Protein AF-A0A3D4I5L7-F1 (afdb_monomer_lite)

Foldseek 3Di:
DVVPDDDPDDDDDDDFDCPQPPSVVVVVVCVPPPDDPDDDDPPDDPDDDPDDDDDDDDDDDDPDDDDQFWPDKDFDDGPPDDTPDIDTDTDDDPVVLVVVCVVCVVPDPDDRDDDPDDD

Secondary structure (DSSP, 8-state):
-TT----SS-------S-TTTT-HHHHHHHTTSPPPSS---S-S-SS-----PPP------------SSEEEEEE-S-TTS--S-EEEEE---HHHHHHHHHHHHHH-S----------

Radius of gyration: 25.83 Å; chains: 1; bounding box: 51×33×73 Å

Sequenc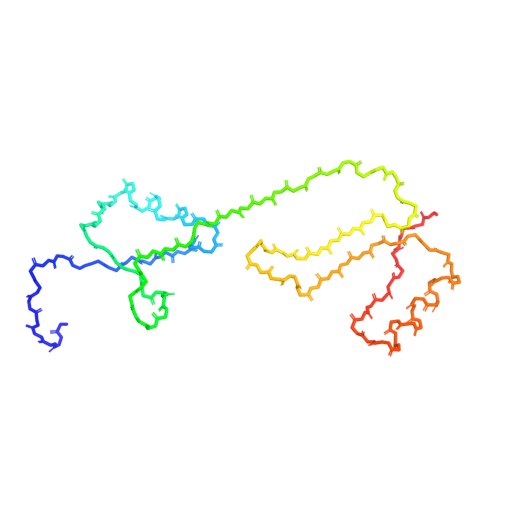e (119 aa):
KDAGITGRRRLRVIFGAGEELSSNDLKKYFEKEPLPDMCFTPDAEYGICNREKGILHVKLTDTCGETPAVTRFNAGTVVNAVPSAAEAQVRCTPGQYEKLKSLADKKGGFSVEAAGGGA

pLDDT: mean 85.88, std 9.7, range [33.56, 94.0]

Structure (mmCIF, N/CA/C/O backbone):
data_AF-A0A3D4I5L7-F1
#
_entry.id   AF-A0A3D4I5L7-F1
#
loop_
_atom_site.group_PDB
_atom_site.id
_atom_site.type_symbol
_atom_site.label_atom_id
_atom_site.label_alt_id
_atom_site.label_comp_id
_atom_site.label_asym_id
_atom_site.label_entity_id
_atom_site.label_seq_id
_atom_site.pdbx_PDB_ins_code
_atom_site.Cartn_x
_atom_site.Cartn_y
_atom_site.Cartn_z
_atom_site.occupancy
_atom_site.B_iso_or_equiv
_atom_site.auth_seq_id
_atom_site.auth_comp_id
_atom_site.auth_asym_id
_atom_site.auth_atom_id
_atom_site.pdbx_PDB_model_num
ATOM 1 N N . LYS A 1 1 ? 15.490 -13.343 -30.772 1.00 59.62 1 LYS A N 1
ATOM 2 C CA . LYS A 1 1 ? 16.652 -13.905 -31.507 1.00 59.62 1 LYS A CA 1
ATOM 3 C C . LYS A 1 1 ? 16.168 -14.855 -32.600 1.00 59.62 1 LYS A C 1
ATOM 5 O O . LYS A 1 1 ? 16.623 -14.732 -33.726 1.00 59.62 1 LYS A O 1
ATOM 10 N N . ASP A 1 2 ? 15.163 -15.672 -32.292 1.00 80.50 2 ASP A N 1
ATOM 11 C CA . ASP A 1 2 ? 14.580 -16.675 -33.200 1.00 80.50 2 ASP A CA 1
ATOM 12 C C . ASP A 1 2 ? 13.891 -16.080 -34.437 1.00 80.50 2 ASP A C 1
ATOM 14 O O . ASP A 1 2 ? 13.915 -16.676 -35.503 1.00 80.50 2 ASP A O 1
ATOM 18 N N . ALA A 1 3 ? 13.365 -14.854 -34.335 1.00 84.12 3 ALA A N 1
ATOM 19 C CA . ALA A 1 3 ? 12.787 -14.131 -35.472 1.00 84.12 3 ALA A CA 1
ATOM 20 C C . ALA A 1 3 ? 13.825 -13.479 -36.418 1.00 84.12 3 ALA A C 1
ATOM 22 O O . ALA A 1 3 ? 13.436 -12.816 -37.373 1.00 84.12 3 ALA A O 1
ATOM 23 N N . GLY A 1 4 ? 15.135 -13.584 -36.144 1.00 85.50 4 GLY A N 1
ATOM 24 C CA . GLY A 1 4 ? 16.189 -13.043 -37.021 1.00 85.50 4 GLY A CA 1
ATOM 25 C C . GLY A 1 4 ? 16.236 -11.511 -37.159 1.00 85.50 4 GLY A C 1
ATOM 26 O O . GLY A 1 4 ? 16.893 -10.996 -38.058 1.00 85.50 4 GLY A O 1
ATOM 27 N N . ILE A 1 5 ? 15.547 -10.764 -36.290 1.00 84.25 5 ILE A N 1
ATOM 28 C CA . ILE A 1 5 ? 15.459 -9.300 -36.381 1.00 84.25 5 ILE A CA 1
ATOM 29 C C . ILE A 1 5 ? 16.729 -8.647 -35.825 1.00 84.25 5 ILE A C 1
ATOM 31 O O . ILE A 1 5 ? 17.043 -8.780 -34.640 1.00 84.25 5 ILE A O 1
ATOM 35 N N . THR A 1 6 ? 17.408 -7.863 -36.663 1.00 84.50 6 THR A N 1
ATOM 36 C CA . THR A 1 6 ? 18.526 -7.004 -36.251 1.00 84.50 6 THR A CA 1
ATOM 37 C C . THR A 1 6 ? 17.998 -5.629 -35.847 1.00 84.50 6 THR A C 1
ATOM 39 O O . THR A 1 6 ? 17.577 -4.831 -36.686 1.00 84.50 6 THR A O 1
ATOM 42 N N . GLY A 1 7 ? 17.997 -5.342 -34.545 1.00 81.50 7 GLY A N 1
ATOM 43 C CA . GL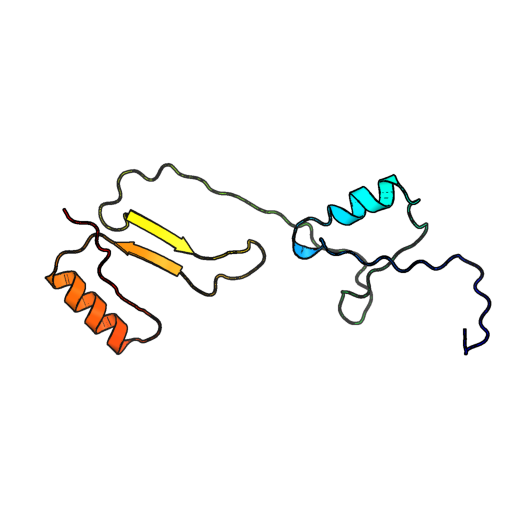Y A 1 7 ? 17.571 -4.045 -34.019 1.00 81.50 7 GLY A CA 1
ATOM 44 C C . GLY A 1 7 ? 18.542 -2.915 -34.382 1.00 81.50 7 GLY A C 1
ATOM 45 O O . GLY A 1 7 ? 19.754 -3.093 -34.343 1.00 81.50 7 GLY A O 1
ATOM 46 N N . ARG A 1 8 ? 18.009 -1.724 -34.689 1.00 88.38 8 ARG A N 1
ATOM 47 C CA . ARG A 1 8 ? 18.801 -0.488 -34.890 1.00 88.38 8 ARG A CA 1
ATOM 48 C C . ARG A 1 8 ? 19.107 0.260 -33.587 1.00 88.38 8 ARG A C 1
ATOM 50 O O . ARG A 1 8 ? 19.831 1.248 -33.602 1.00 88.38 8 ARG A O 1
ATOM 57 N N . ARG A 1 9 ? 18.502 -0.165 -32.474 1.00 87.75 9 ARG A N 1
ATOM 58 C CA . ARG A 1 9 ? 18.595 0.469 -31.152 1.00 87.75 9 ARG A CA 1
ATOM 59 C C . ARG A 1 9 ? 18.873 -0.587 -30.091 1.00 87.75 9 ARG A C 1
ATOM 61 O O . ARG A 1 9 ? 18.415 -1.724 -30.214 1.00 87.75 9 ARG A O 1
ATOM 68 N N . ARG A 1 10 ? 19.593 -0.195 -29.037 1.00 89.50 10 ARG A N 1
ATOM 69 C CA . ARG A 1 10 ? 19.808 -1.034 -27.854 1.00 89.50 10 ARG A CA 1
ATOM 70 C C . ARG A 1 10 ? 18.486 -1.182 -27.100 1.00 89.50 10 ARG A C 1
ATOM 72 O O . ARG A 1 10 ? 17.904 -0.183 -26.694 1.00 89.50 10 ARG A O 1
ATOM 79 N N . LEU A 1 11 ? 18.042 -2.418 -26.895 1.00 89.44 11 LEU A N 1
ATOM 80 C CA . LEU A 1 11 ? 16.900 -2.733 -26.037 1.00 89.44 11 LEU A CA 1
ATOM 81 C C . LEU A 1 11 ? 17.397 -3.060 -24.627 1.00 89.44 11 LEU A C 1
ATOM 83 O O . LEU A 1 11 ? 18.410 -3.741 -24.465 1.00 89.44 11 LEU A O 1
ATOM 87 N N . ARG A 1 12 ? 16.686 -2.565 -23.615 1.00 91.94 12 ARG A N 1
ATOM 88 C CA . ARG A 1 12 ? 16.944 -2.840 -22.199 1.00 91.94 12 ARG A CA 1
ATOM 89 C C . ARG A 1 12 ? 15.637 -3.210 -21.527 1.00 91.94 12 ARG A C 1
ATOM 91 O O . ARG A 1 12 ? 14.638 -2.532 -21.734 1.00 91.94 12 ARG A O 1
ATOM 98 N N . VAL A 1 13 ? 15.681 -4.255 -20.711 1.00 92.06 13 VAL A N 1
ATOM 99 C CA . VAL A 1 13 ? 14.597 -4.616 -19.797 1.00 92.06 13 VAL A CA 1
ATOM 100 C C . VAL A 1 13 ? 15.089 -4.289 -18.396 1.00 92.06 13 VAL A C 1
ATOM 102 O O . VAL A 1 13 ? 16.171 -4.729 -18.009 1.00 92.06 13 VAL A O 1
ATOM 105 N N . ILE A 1 14 ? 14.334 -3.465 -17.678 1.00 91.50 14 ILE A N 1
ATOM 106 C CA . ILE A 1 14 ? 14.658 -3.036 -16.318 1.00 91.50 14 ILE A CA 1
ATOM 107 C C . ILE A 1 14 ? 13.595 -3.643 -15.412 1.00 91.50 14 ILE A C 1
ATOM 109 O O . ILE A 1 14 ? 12.411 -3.386 -15.607 1.00 91.50 14 ILE A O 1
ATOM 113 N N . PHE A 1 15 ? 14.022 -4.451 -14.446 1.00 90.25 15 PHE A N 1
ATOM 114 C CA . PHE A 1 15 ? 13.142 -5.011 -13.427 1.00 90.25 15 PHE A CA 1
ATOM 115 C C . PHE A 1 15 ? 13.288 -4.189 -12.151 1.00 90.25 15 PHE A C 1
ATOM 117 O O . PHE A 1 15 ? 14.347 -4.212 -11.520 1.00 90.25 15 PHE A O 1
ATOM 124 N N . GLY A 1 16 ? 12.241 -3.439 -11.815 1.00 87.56 16 GLY A N 1
ATOM 125 C CA . GLY A 1 16 ? 12.109 -2.776 -10.523 1.00 87.56 16 GLY A CA 1
ATOM 126 C C . GLY A 1 16 ? 11.502 -3.712 -9.476 1.00 87.56 16 GLY A C 1
ATOM 127 O O . GLY A 1 16 ? 10.814 -4.673 -9.811 1.00 87.56 16 GLY A O 1
ATOM 128 N N . ALA A 1 17 ? 11.762 -3.420 -8.209 1.00 86.44 17 ALA A N 1
ATOM 129 C CA . ALA A 1 17 ? 11.172 -4.060 -7.037 1.00 86.44 17 ALA A CA 1
ATOM 130 C C . ALA A 1 17 ? 10.511 -3.047 -6.078 1.00 86.44 17 ALA A C 1
ATOM 132 O O . ALA A 1 17 ? 9.998 -3.446 -5.035 1.00 86.44 17 ALA A O 1
ATOM 133 N N . GLY A 1 18 ? 10.568 -1.744 -6.380 1.00 84.12 18 GLY A N 1
ATOM 134 C CA . GLY A 1 18 ? 10.139 -0.668 -5.479 1.00 84.12 18 GLY A CA 1
ATOM 135 C C . GLY A 1 18 ? 8.939 0.159 -5.939 1.00 84.12 18 GLY A C 1
ATOM 136 O O . GLY A 1 18 ? 8.661 1.168 -5.288 1.00 84.12 18 GLY A O 1
ATOM 137 N N . GLU A 1 19 ? 8.275 -0.224 -7.033 1.00 83.44 19 GLU A N 1
ATOM 138 C CA . GLU A 1 19 ? 7.177 0.525 -7.670 1.00 83.44 19 GLU A CA 1
ATOM 139 C C . GLU A 1 19 ? 6.107 0.943 -6.639 1.00 83.44 19 GLU A C 1
ATOM 141 O O . GLU A 1 19 ? 5.973 2.137 -6.366 1.00 83.44 19 GLU A O 1
ATOM 146 N N . GLU A 1 20 ? 5.550 -0.030 -5.914 1.00 73.69 20 GLU A N 1
ATOM 147 C CA . GLU A 1 20 ? 4.457 0.121 -4.934 1.00 73.69 20 GLU A CA 1
ATOM 148 C C . GLU A 1 20 ? 4.760 0.992 -3.700 1.00 73.69 20 GLU A C 1
ATOM 150 O O . GLU A 1 20 ? 3.875 1.306 -2.903 1.00 73.69 20 GLU A O 1
ATOM 155 N N . LEU A 1 21 ? 6.025 1.358 -3.478 1.00 72.00 21 LEU A N 1
ATOM 156 C CA . LEU A 1 21 ? 6.434 2.124 -2.297 1.00 72.00 21 LEU A CA 1
ATOM 157 C C . LEU A 1 21 ? 6.839 3.555 -2.644 1.00 72.00 21 LEU A C 1
ATOM 159 O O . LEU A 1 21 ? 6.537 4.478 -1.891 1.00 72.00 21 LEU A O 1
ATOM 163 N N . SER A 1 22 ? 7.639 3.731 -3.700 1.00 76.38 22 SER A N 1
ATOM 164 C CA . SER A 1 22 ? 8.198 5.039 -4.112 1.00 76.38 22 SER A CA 1
ATOM 165 C C . SER A 1 22 ? 9.129 4.979 -5.332 1.00 76.38 22 SER A C 1
ATOM 167 O O . SER A 1 22 ? 9.699 6.003 -5.705 1.00 76.38 22 SER A O 1
ATOM 169 N N . SER A 1 23 ? 9.349 3.808 -5.941 1.00 81.12 23 SER A N 1
ATOM 170 C CA . SER A 1 23 ? 10.301 3.614 -7.050 1.00 81.12 23 SER A CA 1
ATOM 171 C C . SER A 1 23 ? 11.740 4.084 -6.752 1.00 81.12 23 SER A C 1
ATOM 173 O O . SER A 1 23 ? 12.493 4.505 -7.636 1.00 81.12 23 SER A O 1
ATOM 175 N N . ASN A 1 24 ? 12.159 4.031 -5.481 1.00 84.50 24 ASN A N 1
ATOM 176 C CA . ASN A 1 24 ? 13.500 4.458 -5.044 1.00 84.50 24 ASN A CA 1
ATOM 177 C C . ASN A 1 24 ? 14.641 3.612 -5.644 1.00 84.50 24 ASN A C 1
ATOM 179 O O . ASN A 1 24 ? 15.798 4.038 -5.683 1.00 84.50 24 ASN A O 1
ATOM 183 N N . ASP A 1 25 ? 14.326 2.403 -6.085 1.00 88.31 25 ASP A N 1
ATOM 184 C CA . ASP A 1 25 ? 15.211 1.486 -6.792 1.00 88.31 25 ASP A CA 1
ATOM 185 C C . ASP A 1 25 ? 15.614 2.012 -8.175 1.00 88.31 25 ASP A C 1
ATOM 187 O O . ASP A 1 25 ? 16.798 1.958 -8.519 1.00 88.31 25 ASP A O 1
ATOM 191 N N . LEU A 1 26 ? 14.681 2.605 -8.926 1.00 89.19 26 LEU A N 1
ATOM 192 C CA . LEU A 1 26 ? 14.972 3.217 -10.224 1.00 89.19 26 LEU A CA 1
ATOM 193 C C . LEU A 1 26 ? 15.951 4.381 -10.086 1.00 89.19 26 LEU A C 1
ATOM 195 O O . LEU A 1 26 ? 16.878 4.503 -10.887 1.00 89.19 26 LEU A O 1
ATOM 199 N N . LYS A 1 27 ? 15.810 5.193 -9.031 1.00 88.25 27 LYS A N 1
ATOM 200 C CA . LYS A 1 27 ? 16.755 6.281 -8.745 1.00 88.25 27 LYS A CA 1
ATOM 201 C C . LYS A 1 27 ? 18.183 5.748 -8.584 1.00 88.25 27 LYS A C 1
ATOM 203 O O . LYS A 1 27 ? 19.088 6.231 -9.255 1.00 88.25 27 LYS A O 1
ATOM 208 N N . LYS A 1 28 ? 18.374 4.706 -7.768 1.00 90.62 28 LYS A N 1
ATOM 209 C CA . LYS A 1 28 ? 19.687 4.059 -7.574 1.00 90.62 28 LYS A CA 1
ATOM 210 C C . LYS A 1 28 ? 20.217 3.388 -8.841 1.00 90.62 28 LYS A C 1
ATOM 212 O O . LYS A 1 28 ? 21.425 3.333 -9.055 1.00 90.62 28 LYS A O 1
ATOM 217 N N . TYR A 1 29 ? 19.332 2.838 -9.666 1.00 91.94 29 TYR A N 1
ATOM 218 C CA . TYR A 1 29 ? 19.710 2.204 -10.923 1.00 91.94 29 TYR A CA 1
ATOM 219 C C . TYR A 1 29 ? 20.264 3.228 -11.924 1.00 91.94 29 TYR A C 1
ATOM 221 O O . TYR A 1 29 ? 21.337 3.020 -12.494 1.00 91.94 29 TYR A O 1
ATOM 229 N N . PHE A 1 30 ? 19.591 4.370 -12.078 1.00 92.88 30 PHE A N 1
ATOM 230 C CA . PHE A 1 30 ? 20.006 5.425 -13.008 1.00 92.88 30 PHE A CA 1
ATOM 231 C C . PHE A 1 30 ? 21.187 6.280 -12.523 1.00 92.88 30 PHE A C 1
ATOM 233 O O . PHE A 1 30 ? 21.748 7.041 -13.304 1.00 92.88 30 PHE A O 1
ATOM 240 N N . GLU A 1 31 ? 21.631 6.126 -11.272 1.00 94.00 31 GLU A N 1
ATOM 241 C CA . GLU A 1 31 ? 22.932 6.653 -10.830 1.00 94.00 31 GLU A CA 1
ATOM 242 C C . GLU A 1 31 ? 24.111 5.929 -11.505 1.00 94.00 31 GLU A C 1
ATOM 244 O O . GLU A 1 31 ? 25.185 6.508 -11.661 1.00 94.00 31 GLU A O 1
ATOM 249 N N . LYS A 1 32 ? 23.927 4.662 -11.900 1.00 93.19 32 LYS A N 1
ATOM 250 C CA . LYS A 1 32 ? 24.977 3.824 -12.507 1.00 93.19 32 LYS A CA 1
ATOM 251 C C . LYS A 1 32 ? 24.787 3.617 -14.004 1.00 93.19 32 LYS A C 1
ATOM 253 O O . LYS A 1 32 ? 25.758 3.413 -14.725 1.00 93.19 32 LYS A O 1
ATOM 258 N N . GLU A 1 33 ? 23.543 3.648 -14.463 1.00 92.19 33 GLU A N 1
ATOM 259 C CA . GLU A 1 33 ? 23.172 3.381 -15.846 1.00 92.19 33 GLU A CA 1
ATOM 260 C C . GLU A 1 33 ? 22.556 4.622 -16.503 1.00 92.19 33 GLU A C 1
ATOM 262 O O . GLU A 1 33 ? 21.754 5.310 -15.876 1.00 92.19 33 GLU A O 1
ATOM 267 N N . PRO A 1 34 ? 22.833 4.895 -17.790 1.00 92.25 34 PRO A N 1
ATOM 268 C CA . PRO A 1 34 ? 22.252 6.044 -18.473 1.00 92.25 34 PRO A CA 1
ATOM 269 C C . PRO A 1 34 ? 20.730 5.913 -18.602 1.00 92.25 34 PRO A C 1
ATOM 271 O O . PRO A 1 34 ? 20.196 4.803 -18.739 1.00 92.25 34 PRO A O 1
ATOM 274 N N . LEU A 1 35 ? 20.036 7.052 -18.631 1.00 93.31 35 LEU A N 1
ATOM 275 C CA . LEU A 1 35 ? 18.612 7.103 -18.957 1.00 93.31 35 LEU A CA 1
ATOM 276 C C . LEU A 1 35 ? 18.368 6.628 -20.403 1.00 93.31 35 LEU A C 1
ATOM 278 O O . LEU A 1 35 ? 19.210 6.851 -21.277 1.00 93.31 35 LEU A O 1
ATOM 282 N N . PRO A 1 36 ? 17.253 5.931 -20.674 1.00 92.69 36 PRO A N 1
ATOM 283 C CA . PRO A 1 36 ? 16.879 5.556 -22.032 1.00 92.69 36 PRO A CA 1
ATOM 284 C C . PRO A 1 36 ? 16.352 6.766 -22.820 1.00 92.69 36 PRO A C 1
ATOM 286 O O . PRO A 1 36 ? 15.665 7.614 -22.261 1.00 92.69 36 PRO A O 1
ATOM 289 N N . ASP A 1 37 ? 16.593 6.800 -24.136 1.00 93.75 37 ASP A N 1
ATOM 290 C CA . ASP A 1 37 ? 16.028 7.838 -25.020 1.00 93.75 37 ASP A CA 1
ATOM 291 C C . ASP A 1 37 ? 14.496 7.737 -25.136 1.00 93.75 37 ASP A C 1
ATOM 293 O O . ASP A 1 37 ? 13.810 8.725 -25.377 1.00 93.75 37 ASP A O 1
ATOM 297 N N . MET A 1 38 ? 13.965 6.516 -25.004 1.00 91.88 38 MET A N 1
ATOM 298 C CA . MET A 1 38 ? 12.542 6.175 -25.039 1.00 91.88 38 MET A CA 1
ATOM 299 C C . MET A 1 38 ? 12.283 5.010 -24.083 1.00 91.88 38 MET A C 1
ATOM 301 O O . MET A 1 38 ? 13.039 4.034 -24.081 1.00 91.88 38 MET A O 1
ATOM 305 N N . CYS A 1 39 ? 11.195 5.074 -23.320 1.00 92.06 39 CYS A N 1
ATOM 306 C CA . CYS A 1 39 ? 10.736 3.986 -22.464 1.00 92.06 39 CYS A CA 1
ATOM 307 C C . CYS A 1 39 ? 9.210 3.872 -22.492 1.00 92.06 39 CYS A C 1
ATOM 309 O O . CYS A 1 39 ? 8.502 4.811 -22.851 1.00 92.06 39 CYS A O 1
ATOM 311 N N . PHE A 1 40 ? 8.723 2.695 -22.122 1.00 91.75 40 PHE A N 1
ATOM 312 C CA . PHE A 1 40 ? 7.333 2.449 -21.770 1.00 91.75 40 PHE A CA 1
ATOM 313 C C . PHE A 1 40 ? 7.314 1.367 -20.688 1.00 91.75 40 PHE A C 1
ATOM 315 O O . PHE A 1 40 ? 8.249 0.562 -20.604 1.00 91.75 40 PHE A O 1
ATOM 322 N N . THR A 1 41 ? 6.269 1.350 -19.872 1.00 90.88 41 THR A N 1
ATOM 323 C CA . THR A 1 41 ? 6.003 0.292 -18.896 1.00 90.88 41 THR A CA 1
ATOM 324 C C . THR A 1 41 ? 4.838 -0.558 -19.409 1.00 90.88 41 THR A C 1
ATOM 326 O O . THR A 1 41 ? 3.851 -0.012 -19.900 1.00 90.88 41 THR A O 1
ATOM 329 N N . PRO A 1 42 ? 4.931 -1.898 -19.363 1.00 90.44 42 PRO A N 1
ATOM 330 C CA . PRO A 1 42 ? 3.846 -2.780 -19.793 1.00 90.44 42 PRO A CA 1
ATOM 331 C C . PRO A 1 42 ? 2.772 -2.987 -18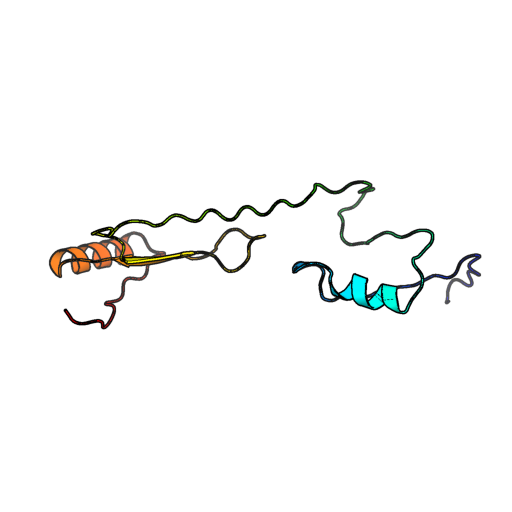.707 1.00 90.44 42 PRO A C 1
ATOM 333 O O . PRO A 1 42 ? 2.036 -3.962 -18.773 1.00 90.44 42 PRO A O 1
ATOM 336 N N . ASP A 1 43 ? 2.709 -2.105 -17.706 1.00 87.50 43 ASP A N 1
ATOM 337 C CA . ASP A 1 43 ? 1.902 -2.265 -16.485 1.00 87.50 43 ASP A CA 1
ATOM 338 C C . ASP A 1 43 ? 0.541 -1.544 -16.549 1.00 87.50 43 ASP A C 1
ATOM 340 O O . ASP A 1 43 ? -0.186 -1.424 -15.570 1.00 87.50 43 ASP A O 1
ATOM 344 N N . ALA A 1 44 ? 0.188 -1.034 -17.729 1.00 86.88 44 ALA A N 1
ATOM 345 C CA . ALA A 1 44 ? -1.102 -0.410 -17.992 1.00 86.88 44 ALA A CA 1
ATOM 346 C C . ALA A 1 44 ? -2.011 -1.338 -18.814 1.00 86.88 44 ALA A C 1
ATOM 348 O O . ALA A 1 44 ? -1.557 -2.269 -19.482 1.00 86.88 44 ALA A O 1
ATOM 349 N N . GLU A 1 45 ? -3.312 -1.050 -18.800 1.00 88.12 45 GLU A N 1
ATOM 350 C CA . GLU A 1 45 ? -4.300 -1.743 -19.631 1.00 88.12 45 GLU A CA 1
ATOM 351 C C . GLU A 1 45 ? -4.049 -1.551 -21.140 1.00 88.12 45 GLU A C 1
ATOM 353 O O . GLU A 1 45 ? -3.324 -0.653 -21.578 1.00 88.12 45 GLU A O 1
ATOM 358 N N . TYR A 1 46 ? -4.696 -2.390 -21.959 1.00 87.62 46 TYR A N 1
ATOM 359 C CA . TYR A 1 46 ? -4.615 -2.301 -23.418 1.00 87.62 46 TYR A CA 1
ATOM 360 C C . TYR A 1 46 ? -5.003 -0.908 -23.931 1.00 87.62 46 TYR A C 1
ATOM 362 O O . TYR A 1 46 ? -6.089 -0.398 -23.668 1.00 87.62 46 TYR A O 1
ATOM 370 N N . GLY A 1 47 ? -4.115 -0.323 -24.733 1.00 89.62 47 GLY A N 1
ATOM 371 C CA . GLY A 1 47 ? -4.235 1.039 -25.239 1.00 89.62 47 GLY A CA 1
ATOM 372 C C . GLY A 1 47 ? -2.909 1.780 -25.106 1.00 89.62 47 GLY A C 1
ATOM 373 O O . GLY A 1 47 ? -1.855 1.167 -24.947 1.00 89.62 47 GLY A O 1
ATOM 374 N N . ILE A 1 48 ? -2.955 3.110 -25.196 1.00 90.00 48 ILE A N 1
ATOM 375 C CA . ILE A 1 48 ? -1.801 3.970 -24.914 1.00 90.00 48 ILE A CA 1
ATOM 376 C C . ILE A 1 48 ? -2.136 4.811 -23.684 1.00 90.00 48 ILE A C 1
ATOM 378 O O . ILE A 1 48 ? -2.923 5.753 -23.773 1.00 90.00 48 ILE A O 1
ATOM 382 N N . CYS A 1 49 ? -1.500 4.500 -22.555 1.00 89.75 49 CYS A N 1
ATOM 383 C CA . CYS A 1 49 ? -1.452 5.392 -21.402 1.00 89.75 49 CYS A CA 1
ATOM 384 C C . CYS A 1 49 ? -0.273 6.358 -21.588 1.00 89.75 49 CYS A C 1
ATOM 386 O O . CYS A 1 49 ? 0.879 6.002 -21.362 1.00 89.75 49 CYS A O 1
ATOM 388 N N . ASN A 1 50 ? -0.538 7.573 -22.075 1.00 91.75 50 ASN A N 1
ATOM 389 C CA . ASN A 1 50 ? 0.505 8.586 -22.287 1.00 91.75 50 ASN A CA 1
ATOM 390 C C . ASN A 1 50 ? 0.670 9.549 -21.100 1.00 91.75 50 ASN A C 1
ATOM 392 O O . ASN A 1 50 ? 1.541 10.420 -21.147 1.00 91.75 50 ASN A O 1
ATOM 396 N N . ARG A 1 51 ? -0.203 9.456 -20.090 1.00 89.75 51 ARG A N 1
ATOM 397 C CA . ARG A 1 51 ? -0.211 10.304 -18.895 1.00 89.75 51 ARG A CA 1
ATOM 398 C C . ARG A 1 51 ? -0.811 9.548 -17.721 1.00 89.75 51 ARG A C 1
ATOM 400 O O . ARG A 1 51 ? -1.861 8.932 -17.860 1.00 89.75 51 ARG A O 1
ATOM 407 N N . GLU A 1 52 ? -0.210 9.727 -16.557 1.00 88.31 52 GLU A N 1
ATOM 408 C CA . GLU A 1 52 ? -0.733 9.240 -15.285 1.00 88.31 52 GLU A CA 1
ATOM 409 C C . GLU A 1 52 ? -1.204 10.412 -14.421 1.00 88.31 52 GLU A C 1
ATOM 411 O O . GLU A 1 52 ? -0.762 11.556 -14.580 1.00 88.31 52 GLU A O 1
ATOM 416 N N . LYS A 1 53 ? -2.141 10.143 -13.508 1.00 89.69 53 LYS A N 1
ATOM 417 C CA . LYS A 1 53 ? -2.556 11.130 -12.507 1.00 89.69 53 LYS A CA 1
ATOM 418 C C . LYS A 1 53 ? -1.461 11.245 -11.449 1.00 89.69 53 LYS A C 1
ATOM 420 O O . LYS A 1 53 ? -0.933 10.236 -10.999 1.00 89.69 53 LYS A O 1
ATOM 425 N N . GLY A 1 54 ? -1.163 12.467 -11.011 1.00 86.88 54 GLY A N 1
ATOM 426 C CA . GLY A 1 54 ? -0.275 12.668 -9.867 1.00 86.88 54 GLY A CA 1
ATOM 427 C C . GLY A 1 54 ? -0.864 12.052 -8.595 1.00 86.88 54 GLY A C 1
ATOM 428 O O . GLY A 1 54 ? -2.063 12.182 -8.341 1.00 86.88 54 GLY A O 1
ATOM 429 N N . ILE A 1 55 ? -0.019 11.404 -7.795 1.00 86.50 55 ILE A N 1
ATOM 430 C CA . ILE A 1 55 ? -0.395 10.830 -6.500 1.00 86.50 55 ILE A CA 1
ATOM 431 C C . ILE A 1 55 ? -0.185 11.891 -5.414 1.00 86.50 55 ILE A C 1
ATOM 433 O O . ILE A 1 55 ? 0.900 12.460 -5.294 1.00 86.50 55 ILE A O 1
ATOM 437 N N . LEU A 1 56 ? -1.221 12.156 -4.614 1.00 87.88 56 LEU A N 1
ATOM 438 C CA . LEU A 1 56 ? -1.164 13.062 -3.466 1.00 87.88 56 LEU A CA 1
ATOM 439 C C . LEU A 1 56 ? -1.534 12.303 -2.190 1.00 87.88 56 LEU A C 1
ATOM 441 O O . LEU A 1 56 ? -2.664 11.847 -2.040 1.00 87.88 56 LEU A O 1
ATOM 445 N N . HIS A 1 57 ? -0.595 12.221 -1.249 1.00 88.81 57 HIS A N 1
ATOM 446 C CA . HIS A 1 57 ? -0.839 11.679 0.087 1.00 88.81 57 HIS A CA 1
ATOM 447 C C . HIS A 1 57 ? -0.998 12.819 1.096 1.00 88.81 57 HIS A C 1
ATOM 449 O O . HIS A 1 57 ? -0.099 13.646 1.252 1.00 88.81 57 HIS A O 1
ATOM 455 N N . VAL A 1 58 ? -2.130 12.851 1.804 1.00 90.94 58 VAL A N 1
ATOM 456 C CA . VAL A 1 58 ? -2.419 13.843 2.849 1.00 90.94 58 VAL A CA 1
ATOM 457 C C . VAL A 1 58 ? -2.441 13.145 4.203 1.00 90.94 58 VAL A C 1
ATOM 459 O O . VAL A 1 58 ? -3.189 12.190 4.400 1.00 90.94 58 VAL A O 1
ATOM 462 N N . LYS A 1 59 ? -1.639 13.638 5.151 1.00 91.44 59 LYS A N 1
ATOM 463 C CA . LYS A 1 59 ? -1.664 13.182 6.543 1.00 91.44 59 LYS A CA 1
ATOM 464 C C . LYS A 1 59 ? -2.331 14.243 7.406 1.00 91.44 59 LYS A C 1
ATOM 466 O O . LYS A 1 59 ? -1.803 15.341 7.549 1.00 91.44 59 LYS A O 1
ATOM 471 N N . LEU A 1 60 ? -3.474 13.893 7.984 1.00 91.19 60 LEU A N 1
ATOM 472 C CA . LEU A 1 60 ? -4.175 14.726 8.953 1.00 91.19 60 LEU A CA 1
ATOM 473 C C . LEU A 1 60 ? -3.795 14.271 10.361 1.00 91.19 60 LEU A C 1
ATOM 475 O O . LEU A 1 60 ? -3.802 13.076 10.657 1.00 91.19 60 LEU A O 1
ATOM 479 N N . THR A 1 61 ? -3.434 15.219 11.215 1.00 90.12 61 THR A N 1
ATOM 480 C CA . THR A 1 61 ? -3.081 14.970 12.615 1.00 90.12 61 THR A CA 1
ATOM 481 C C . THR A 1 61 ? -3.834 15.945 13.488 1.00 90.12 61 THR A C 1
ATOM 483 O O . THR A 1 61 ? -3.821 17.142 13.212 1.00 90.12 61 THR A O 1
ATOM 486 N N . ASP A 1 62 ? -4.433 15.426 14.549 1.00 85.00 62 ASP A N 1
ATOM 487 C CA . ASP A 1 62 ? -5.099 16.220 15.566 1.00 85.00 62 ASP A CA 1
ATOM 488 C C . ASP A 1 62 ? -4.650 15.738 16.947 1.00 85.00 62 ASP A C 1
ATOM 490 O O . ASP A 1 62 ? -4.377 14.551 17.152 1.00 85.00 62 ASP A O 1
ATOM 494 N N . THR A 1 63 ? -4.567 16.661 17.896 1.00 79.12 63 THR A N 1
ATOM 495 C CA . THR A 1 63 ? -4.466 16.325 19.312 1.00 79.12 63 THR A CA 1
ATOM 496 C C . THR A 1 63 ? -5.880 16.132 19.821 1.00 79.12 63 THR A C 1
ATOM 498 O O . THR A 1 63 ? -6.471 17.044 20.400 1.00 79.12 63 THR A O 1
ATOM 501 N N . CYS A 1 64 ? -6.447 14.950 19.579 1.00 66.44 64 CYS A N 1
ATOM 502 C CA . CYS A 1 64 ? -7.709 14.595 20.206 1.00 66.44 64 CYS A CA 1
ATOM 503 C C . CYS A 1 64 ? -7.528 14.709 21.727 1.00 66.44 64 CYS A C 1
ATOM 505 O O . CYS A 1 64 ? -6.665 14.042 22.301 1.00 66.44 64 CYS A O 1
ATOM 507 N N . GLY 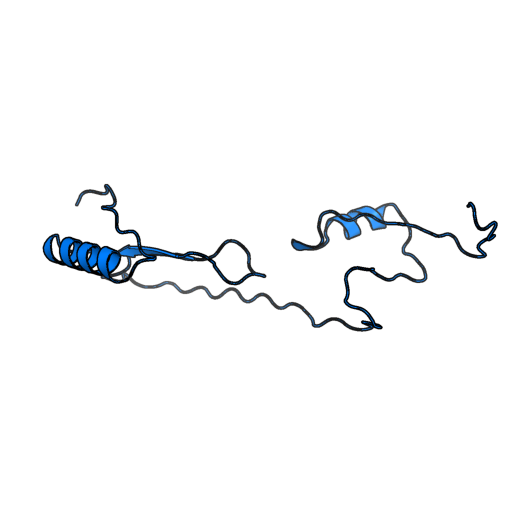A 1 65 ? -8.316 15.574 22.372 1.00 67.88 65 GLY A N 1
ATOM 508 C CA . GLY A 1 65 ? -8.420 15.588 23.831 1.00 67.88 65 GLY A CA 1
ATOM 509 C C . GLY A 1 65 ? -8.892 14.226 24.349 1.00 67.88 65 GLY A C 1
ATOM 510 O O . GLY A 1 65 ? -9.271 13.358 23.561 1.00 67.88 65 GLY A O 1
ATOM 511 N N . GLU A 1 66 ? -8.884 14.021 25.667 1.00 69.06 66 GLU A N 1
ATOM 512 C CA . GLU A 1 66 ? -9.372 12.766 26.250 1.00 69.06 66 GLU A CA 1
ATOM 513 C C . GLU A 1 66 ? -10.786 12.451 25.745 1.00 69.06 66 GLU A C 1
ATOM 515 O O . GLU A 1 66 ? -11.759 13.114 26.111 1.00 69.06 66 GLU A O 1
ATOM 520 N N . THR A 1 67 ? -10.911 11.438 24.878 1.00 68.00 67 THR A N 1
ATOM 521 C CA . THR A 1 67 ? -12.225 10.957 24.460 1.00 68.00 67 THR A CA 1
ATOM 522 C C . THR A 1 67 ? -12.674 9.888 25.458 1.00 68.00 67 THR A C 1
ATOM 524 O O . THR A 1 67 ? -11.944 8.924 25.701 1.00 68.00 67 THR A O 1
ATOM 527 N N . PRO A 1 68 ? -13.861 10.026 26.073 1.00 72.50 68 PRO A N 1
ATOM 528 C CA . PRO A 1 68 ? -14.275 9.133 27.154 1.00 72.50 68 PRO A CA 1
ATOM 529 C C . PRO A 1 68 ? -14.639 7.721 26.672 1.00 72.50 68 PRO A C 1
ATOM 531 O O . PRO A 1 68 ? -14.700 6.801 27.485 1.00 72.50 68 PRO A O 1
ATOM 534 N N . ALA A 1 69 ? -14.895 7.543 25.371 1.00 83.94 69 ALA A N 1
ATOM 535 C CA . ALA A 1 69 ? -15.423 6.301 24.812 1.00 83.94 69 ALA A CA 1
ATOM 536 C C . ALA A 1 69 ? -14.390 5.488 24.018 1.00 83.94 69 ALA A C 1
ATOM 538 O O . ALA A 1 69 ? -14.349 4.274 24.190 1.00 83.94 69 ALA A O 1
ATOM 539 N N . VAL A 1 70 ? -13.563 6.119 23.173 1.00 87.88 70 VAL A N 1
ATOM 540 C CA . VAL A 1 70 ? -12.596 5.431 22.297 1.00 87.88 70 VAL A CA 1
ATOM 541 C C . VAL A 1 70 ? -11.182 5.803 22.723 1.00 87.88 70 VAL A C 1
ATOM 543 O O . VAL A 1 70 ? -10.736 6.934 22.543 1.00 87.88 70 VAL A O 1
ATOM 546 N N . THR A 1 71 ? -10.454 4.848 23.286 1.00 87.25 71 THR A N 1
ATOM 547 C CA . THR A 1 71 ? -9.075 5.073 23.739 1.00 87.25 71 THR A CA 1
ATOM 548 C C . THR A 1 71 ? -8.063 4.846 22.623 1.00 87.25 71 THR A C 1
ATOM 550 O O . THR A 1 71 ? -6.982 5.431 22.641 1.00 87.25 71 THR A O 1
ATOM 553 N N . ARG A 1 72 ? -8.403 4.012 21.634 1.00 87.88 72 ARG A N 1
ATOM 554 C CA . ARG A 1 72 ? -7.552 3.721 20.478 1.00 87.88 72 ARG A CA 1
ATOM 555 C C . ARG A 1 72 ? -8.400 3.334 19.276 1.00 87.88 72 ARG A C 1
ATOM 557 O O . ARG A 1 72 ? -9.379 2.610 19.421 1.00 87.88 72 ARG A O 1
ATOM 564 N N . PHE A 1 73 ? -7.981 3.767 18.095 1.00 89.94 73 PHE A N 1
ATOM 565 C CA . PHE A 1 73 ? -8.554 3.348 16.821 1.00 89.94 73 PHE A CA 1
ATOM 566 C C . PHE A 1 73 ? -7.427 3.101 15.818 1.00 89.94 73 PHE A C 1
ATOM 568 O O . PHE A 1 73 ? -6.505 3.912 15.710 1.00 89.94 73 PHE A O 1
ATOM 575 N N . ASN A 1 74 ? -7.478 1.980 15.109 1.00 92.19 74 ASN A N 1
ATOM 576 C CA . ASN A 1 74 ? -6.527 1.625 14.063 1.00 92.19 74 ASN A CA 1
ATOM 577 C C . ASN A 1 74 ? -7.276 0.977 12.893 1.00 92.19 74 ASN A C 1
ATOM 579 O O . ASN A 1 74 ? -8.091 0.084 13.101 1.00 92.19 74 ASN A O 1
ATOM 583 N N . ALA A 1 75 ? -7.011 1.429 11.669 1.00 93.06 75 ALA A N 1
ATOM 584 C CA . ALA A 1 75 ? -7.572 0.840 10.462 1.00 93.06 75 ALA A CA 1
ATOM 585 C C . ALA A 1 75 ? -6.604 1.010 9.287 1.00 93.06 75 ALA A C 1
ATOM 587 O O . ALA A 1 75 ? -6.070 2.099 9.072 1.00 93.06 75 ALA A O 1
ATOM 588 N N . GLY A 1 76 ? -6.451 -0.052 8.496 1.00 88.50 76 GLY A N 1
ATOM 589 C CA . GLY A 1 76 ? -5.622 -0.055 7.290 1.00 88.50 76 GLY A CA 1
ATOM 590 C C . GLY A 1 76 ? -4.124 -0.236 7.546 1.00 88.50 76 GLY A C 1
ATOM 591 O O . GLY A 1 76 ? -3.618 -0.030 8.645 1.00 88.50 76 GLY A O 1
ATOM 592 N N . THR A 1 77 ? -3.410 -0.651 6.499 1.00 84.88 77 THR A N 1
ATOM 593 C CA . THR A 1 77 ? -1.962 -0.933 6.536 1.00 84.88 77 THR A CA 1
ATOM 594 C C . THR A 1 77 ? -1.182 -0.179 5.463 1.00 84.88 77 THR A C 1
ATOM 596 O O . THR A 1 77 ? -0.032 0.189 5.693 1.00 84.88 77 THR A O 1
ATOM 599 N N . VAL A 1 78 ? -1.801 0.075 4.308 1.00 84.12 78 VAL A N 1
ATOM 600 C CA . VAL A 1 78 ? -1.189 0.743 3.153 1.00 84.12 78 VAL A CA 1
ATOM 601 C C . VAL A 1 78 ? -2.051 1.922 2.700 1.00 84.12 78 VAL A C 1
ATOM 603 O O . VAL A 1 78 ? -3.272 1.896 2.837 1.00 84.12 78 VAL A O 1
ATOM 606 N N . VAL A 1 79 ? -1.414 2.975 2.183 1.00 84.38 79 VAL A N 1
ATOM 607 C CA . VAL A 1 79 ? -2.085 4.239 1.811 1.00 84.38 79 VAL A CA 1
ATOM 608 C C . VAL A 1 79 ? -2.816 4.171 0.470 1.00 84.38 79 VAL A C 1
ATOM 610 O O . VAL A 1 79 ? -3.700 4.983 0.213 1.00 84.38 79 VAL A O 1
ATOM 613 N N . ASN A 1 80 ? -2.451 3.206 -0.374 1.00 81.88 80 ASN A N 1
ATOM 614 C CA . ASN A 1 80 ? -2.986 3.002 -1.717 1.00 81.88 80 ASN A CA 1
ATOM 615 C C . ASN A 1 80 ? -4.121 1.963 -1.773 1.00 81.88 80 ASN A C 1
ATOM 617 O O . ASN A 1 80 ? -4.611 1.673 -2.861 1.00 81.88 80 ASN A O 1
ATOM 621 N N . ALA A 1 81 ? -4.571 1.420 -0.635 1.00 85.81 81 ALA A N 1
ATOM 622 C CA . ALA A 1 81 ? -5.663 0.448 -0.595 1.00 85.81 81 ALA A CA 1
ATOM 623 C C . ALA A 1 81 ? -6.744 0.818 0.424 1.00 85.81 81 ALA A C 1
ATOM 625 O O . ALA A 1 81 ? -6.493 1.460 1.445 1.00 85.81 81 ALA A O 1
ATOM 626 N N . VAL A 1 82 ? -7.965 0.358 0.152 1.00 89.88 82 VAL A N 1
ATOM 627 C CA . VAL A 1 82 ? -9.080 0.467 1.095 1.00 89.88 82 VAL A CA 1
ATOM 628 C C . VAL A 1 82 ? -8.835 -0.500 2.266 1.00 89.88 82 VAL A C 1
ATOM 630 O O . VAL A 1 82 ? -8.590 -1.683 2.018 1.00 89.88 82 VAL A O 1
ATOM 633 N N . PRO A 1 83 ? -8.908 -0.044 3.533 1.00 90.88 83 PRO A N 1
ATOM 634 C CA . PRO A 1 83 ? -8.752 -0.913 4.696 1.00 90.88 83 PRO A CA 1
ATOM 635 C C . PRO A 1 83 ? -9.736 -2.087 4.692 1.00 90.88 83 PRO A C 1
ATOM 637 O O . PRO A 1 83 ? -10.943 -1.887 4.578 1.00 90.88 83 PRO A O 1
ATOM 640 N N . SER A 1 84 ? -9.228 -3.307 4.874 1.00 92.19 84 SER A N 1
ATOM 641 C CA . SER A 1 84 ? -10.056 -4.517 4.991 1.00 92.19 84 SER A CA 1
ATOM 642 C C . SER A 1 84 ? -10.548 -4.784 6.416 1.00 92.19 84 SER A C 1
ATOM 644 O O . SER A 1 84 ? -11.522 -5.509 6.600 1.00 92.19 84 SER A O 1
ATOM 646 N N . ALA A 1 85 ? -9.882 -4.208 7.420 1.00 90.88 85 ALA A N 1
ATOM 647 C CA . ALA A 1 85 ? -10.201 -4.375 8.831 1.00 90.88 85 ALA A CA 1
ATOM 648 C C . ALA A 1 85 ? -9.901 -3.099 9.633 1.00 90.88 85 ALA A C 1
ATOM 650 O O . ALA A 1 85 ? -9.059 -2.279 9.246 1.00 90.88 85 ALA A O 1
ATOM 651 N N . ALA A 1 86 ? -10.589 -2.967 10.766 1.00 93.44 86 ALA A N 1
ATOM 652 C CA . ALA A 1 86 ? -10.395 -1.912 11.750 1.00 93.44 86 ALA A CA 1
ATOM 653 C C . ALA A 1 86 ? -10.512 -2.487 13.169 1.00 93.44 86 ALA A C 1
ATOM 655 O O . ALA A 1 86 ? -11.334 -3.366 13.423 1.00 93.44 86 ALA A O 1
ATOM 656 N N . GLU A 1 87 ? -9.715 -1.957 14.090 1.00 92.94 87 GLU A N 1
ATOM 657 C CA . GLU A 1 87 ? -9.712 -2.283 15.513 1.00 92.94 87 GLU A CA 1
ATOM 658 C C . GLU A 1 87 ? -9.948 -1.001 16.320 1.00 92.94 87 GLU A C 1
ATOM 660 O O . GLU A 1 87 ? -9.328 0.038 16.071 1.00 92.94 87 GLU A O 1
ATOM 665 N N . ALA A 1 88 ? -10.828 -1.076 17.317 1.00 92.31 88 ALA A N 1
ATOM 666 C CA . ALA A 1 88 ? -11.073 0.010 18.253 1.00 92.31 88 ALA A CA 1
ATOM 667 C C . ALA A 1 88 ? -11.027 -0.510 19.690 1.00 92.31 88 ALA A C 1
ATOM 669 O O . ALA A 1 88 ? -11.661 -1.514 20.012 1.00 92.31 88 ALA A O 1
ATOM 670 N N . GLN A 1 89 ? -10.327 0.206 20.565 1.00 90.69 89 GLN A N 1
ATOM 671 C CA . GLN A 1 89 ? -10.392 -0.015 22.005 1.00 90.69 89 GLN A CA 1
ATOM 672 C C . GLN A 1 89 ? -11.354 0.999 22.603 1.00 90.69 89 GLN A C 1
ATOM 674 O O . GLN A 1 89 ? -11.219 2.209 22.392 1.00 90.69 89 GLN A O 1
ATOM 679 N N . VAL A 1 90 ? -12.343 0.485 23.330 1.00 90.25 90 VAL A N 1
ATOM 680 C CA . VAL A 1 90 ? -13.425 1.282 23.898 1.00 90.25 90 VAL A CA 1
ATOM 681 C C . VAL A 1 90 ? -13.530 1.072 25.398 1.00 90.25 90 VAL A C 1
ATOM 683 O O . VAL A 1 90 ? -13.462 -0.057 25.888 1.00 90.25 90 VAL A O 1
ATOM 686 N N . ARG A 1 91 ? -13.731 2.161 26.141 1.00 88.88 91 ARG A N 1
ATOM 687 C CA . ARG A 1 91 ? -14.058 2.080 27.564 1.00 88.88 91 ARG A CA 1
ATOM 688 C C . ARG A 1 91 ? -15.524 1.689 27.691 1.00 88.88 91 ARG A C 1
ATOM 690 O O . ARG A 1 91 ? -16.401 2.368 27.159 1.00 88.88 91 ARG A O 1
ATOM 697 N N . CYS A 1 92 ? -15.802 0.604 28.401 1.00 87.31 92 CYS A N 1
ATOM 698 C CA . CYS A 1 92 ? -17.166 0.142 28.602 1.00 87.31 92 CYS A CA 1
ATOM 699 C C . CYS A 1 92 ? -17.363 -0.460 29.993 1.00 87.31 92 CYS A C 1
ATOM 701 O O . CYS A 1 92 ? -16.437 -0.965 30.622 1.00 87.31 92 CYS A O 1
ATOM 703 N N . THR A 1 93 ? -18.598 -0.384 30.478 1.00 89.00 93 THR A N 1
ATOM 704 C CA . THR A 1 93 ? -19.039 -1.100 31.680 1.00 89.00 93 THR A CA 1
ATOM 705 C C . THR A 1 93 ? -19.298 -2.578 31.359 1.00 89.00 93 THR A C 1
ATOM 707 O O . THR A 1 93 ? -19.597 -2.902 30.205 1.00 89.00 93 THR A O 1
ATOM 710 N N . PRO A 1 94 ? -19.305 -3.483 32.357 1.00 86.88 94 PRO A N 1
ATOM 711 C CA . PRO A 1 94 ? -19.610 -4.899 32.131 1.00 86.88 94 PRO A CA 1
ATOM 712 C C . PRO A 1 94 ? -20.949 -5.130 31.409 1.00 86.88 94 PRO A C 1
ATOM 714 O O . PRO A 1 94 ? -21.045 -5.946 30.498 1.00 86.88 94 PRO A O 1
ATOM 717 N N . GLY A 1 95 ? -21.982 -4.344 31.736 1.00 89.50 95 GLY A N 1
ATOM 718 C CA . GLY A 1 95 ? -23.282 -4.435 31.062 1.00 89.50 95 GLY A CA 1
ATOM 719 C C . GLY A 1 95 ? -23.271 -3.960 29.602 1.00 89.50 95 GLY A C 1
ATOM 720 O O . GLY A 1 95 ? -24.087 -4.411 28.799 1.00 89.50 95 GLY A O 1
ATOM 721 N N . GLN A 1 96 ? -22.364 -3.051 29.233 1.00 90.12 96 GLN A N 1
ATOM 722 C CA . GLN A 1 96 ? -22.166 -2.636 27.840 1.00 90.12 96 GLN A CA 1
ATOM 723 C C . GLN A 1 96 ? -21.356 -3.669 27.058 1.00 90.12 96 GLN A C 1
ATOM 725 O O . GLN A 1 96 ? -21.673 -3.910 25.896 1.00 90.12 96 GLN A O 1
ATOM 730 N N . TYR A 1 97 ? -20.372 -4.304 27.694 1.00 90.12 97 TYR A N 1
ATOM 731 C CA . TYR A 1 97 ? -19.599 -5.390 27.096 1.00 90.12 97 TYR A CA 1
ATOM 732 C C . TYR A 1 97 ? -20.502 -6.547 26.647 1.00 90.12 97 TYR A C 1
ATOM 734 O O . TYR A 1 97 ? -20.460 -6.938 25.483 1.00 90.12 97 TYR A O 1
ATOM 742 N N . GLU A 1 98 ? -21.405 -7.014 27.514 1.00 91.06 98 GLU A N 1
ATOM 743 C CA . GLU A 1 98 ? -22.348 -8.086 27.161 1.00 91.06 98 GLU A CA 1
ATOM 744 C C . GLU A 1 98 ? -23.272 -7.694 25.998 1.00 91.06 98 GLU A C 1
ATOM 746 O O . GLU A 1 98 ? -23.531 -8.485 25.088 1.00 91.06 98 GLU A O 1
ATOM 751 N N . LYS A 1 99 ? -23.727 -6.434 25.963 1.00 91.25 99 LYS A N 1
ATOM 752 C CA . LYS A 1 99 ? -24.516 -5.918 24.836 1.00 91.25 99 LYS A CA 1
ATOM 753 C C . LYS A 1 99 ? -23.707 -5.911 23.542 1.00 91.25 99 LYS A C 1
ATOM 755 O O . LYS A 1 99 ? -24.224 -6.370 22.526 1.00 91.25 99 LYS A O 1
ATOM 760 N N . LEU A 1 100 ? -22.467 -5.423 23.570 1.00 90.38 100 LEU A N 1
ATOM 761 C CA . LEU A 1 100 ? -21.579 -5.393 22.404 1.00 90.38 100 LEU A CA 1
ATOM 762 C C . LEU A 1 100 ? -21.307 -6.801 21.879 1.00 90.38 100 LEU A C 1
ATOM 764 O O . LEU A 1 100 ? -21.438 -7.029 20.679 1.00 90.38 100 LEU A O 1
ATOM 768 N N . LYS A 1 101 ? -21.033 -7.750 22.775 1.00 90.69 101 LYS A N 1
ATOM 769 C CA . LYS A 1 101 ? -20.836 -9.158 22.430 1.00 90.69 101 LYS A CA 1
ATOM 770 C C . LYS A 1 101 ? -22.080 -9.752 21.765 1.00 90.69 101 LYS A C 1
ATOM 772 O O . LYS A 1 101 ? -22.001 -10.266 20.656 1.00 90.69 101 LYS A O 1
ATOM 777 N N . SER A 1 102 ? -23.257 -9.540 22.359 1.00 91.25 102 SER A N 1
ATOM 778 C CA . SER A 1 102 ? -24.526 -10.008 21.782 1.00 91.25 102 SER A CA 1
ATOM 779 C C . SER A 1 102 ? -24.846 -9.392 20.411 1.00 91.25 102 SER A C 1
ATOM 781 O O . SER A 1 102 ? -25.519 -10.014 19.588 1.00 91.25 102 SER A O 1
ATOM 783 N N . LEU A 1 103 ? -24.400 -8.157 20.156 1.00 91.62 103 LEU A N 1
ATOM 784 C CA . LEU A 1 103 ? -24.580 -7.477 18.874 1.00 91.62 103 LEU A CA 1
ATOM 785 C C . LEU A 1 103 ? -23.593 -7.985 17.823 1.00 91.62 103 LEU A C 1
ATOM 787 O O . LEU A 1 103 ? -23.989 -8.142 16.667 1.00 91.62 103 LEU A O 1
ATOM 791 N N . ALA A 1 104 ? -22.349 -8.254 18.222 1.00 91.06 104 ALA A N 1
ATOM 792 C CA . ALA A 1 104 ? -21.326 -8.835 17.363 1.00 91.06 104 ALA A CA 1
ATOM 793 C C . ALA A 1 104 ? -21.760 -10.218 16.857 1.00 91.06 104 ALA A C 1
ATOM 795 O O . ALA A 1 104 ? -21.760 -10.448 15.647 1.00 91.06 104 ALA A O 1
ATOM 796 N N . ASP A 1 105 ? -22.271 -11.066 17.754 1.00 90.06 105 ASP A N 1
ATOM 797 C CA . ASP A 1 105 ? -22.777 -12.402 17.415 1.00 90.06 105 ASP A CA 1
ATOM 798 C C . ASP A 1 105 ? -23.976 -12.346 16.451 1.00 90.06 105 ASP A C 1
ATOM 800 O O . ASP A 1 105 ? -24.116 -13.185 15.564 1.00 90.06 105 ASP A O 1
ATOM 804 N N . LYS A 1 106 ? -24.850 -11.338 16.595 1.00 90.69 106 LYS A N 1
ATOM 805 C CA . LYS A 1 106 ? -26.046 -11.174 15.749 1.00 90.69 106 LYS A CA 1
ATOM 806 C C . LYS A 1 106 ? -25.754 -10.599 14.368 1.00 90.69 106 LYS A C 1
ATOM 808 O O . LYS A 1 106 ? -26.434 -10.967 13.414 1.00 90.69 106 LYS A O 1
ATOM 813 N N . LYS A 1 107 ? -24.836 -9.633 14.264 1.00 86.88 107 LYS A N 1
ATOM 814 C CA . LYS A 1 107 ? -24.541 -8.951 12.993 1.00 86.88 107 LYS A CA 1
ATOM 815 C C . LYS A 1 107 ? -23.468 -9.658 12.166 1.00 86.88 107 LYS A C 1
ATOM 817 O O . LYS A 1 107 ? -23.497 -9.519 10.947 1.00 86.88 107 LYS A O 1
ATOM 822 N N . GLY A 1 108 ? -22.568 -10.411 12.803 1.00 80.06 108 GLY A N 1
ATOM 823 C CA . GLY A 1 108 ? -21.404 -11.009 12.149 1.00 80.06 108 GLY A CA 1
ATOM 824 C C . GLY A 1 108 ? -20.371 -9.963 11.708 1.00 80.06 108 GLY A C 1
ATOM 825 O O . GLY A 1 108 ? -20.666 -8.773 11.612 1.00 80.06 108 GLY A O 1
ATOM 826 N N . GLY A 1 109 ? -19.131 -10.397 11.463 1.00 85.75 109 GLY A N 1
ATOM 827 C CA . GLY A 1 109 ? -18.047 -9.516 10.997 1.00 85.75 109 GLY A CA 1
ATOM 828 C C . GLY A 1 109 ? -17.408 -8.631 12.075 1.00 85.75 109 GLY A C 1
ATOM 829 O O . GLY A 1 109 ? -16.567 -7.798 11.751 1.00 85.75 109 GLY A O 1
ATOM 830 N N . PHE A 1 110 ? -17.773 -8.823 13.344 1.00 90.00 110 PHE A N 1
ATOM 831 C CA . PHE A 1 110 ? -17.169 -8.150 14.491 1.00 90.00 110 PHE A CA 1
ATOM 832 C C . PHE A 1 110 ? -16.724 -9.190 15.518 1.00 90.00 110 PHE A C 1
ATOM 834 O O . PHE A 1 110 ? -17.471 -10.121 15.815 1.00 90.00 110 PHE A O 1
ATOM 841 N N . SER A 1 111 ? -15.536 -9.007 16.085 1.00 89.56 111 SER A N 1
ATOM 842 C CA . SER A 1 111 ? -15.065 -9.730 17.266 1.00 89.56 111 SER A CA 1
ATOM 843 C C . SER A 1 111 ? -14.927 -8.747 18.423 1.00 89.56 111 SER A C 1
ATOM 845 O O . SER A 1 111 ? -14.460 -7.622 18.249 1.00 89.56 111 SER A O 1
ATOM 847 N N . VAL A 1 112 ? -15.375 -9.158 19.608 1.00 91.62 112 VAL A N 1
ATOM 848 C CA . VAL A 1 112 ? -15.285 -8.351 20.828 1.00 91.62 112 VAL A CA 1
ATOM 849 C C . VAL A 1 112 ? -14.532 -9.164 21.865 1.00 91.62 112 VAL A C 1
ATOM 851 O O . VAL A 1 112 ? -14.966 -10.251 22.240 1.00 91.62 112 VAL A O 1
ATOM 854 N N . GLU A 1 113 ? -13.413 -8.620 22.331 1.00 90.00 113 GLU A N 1
ATOM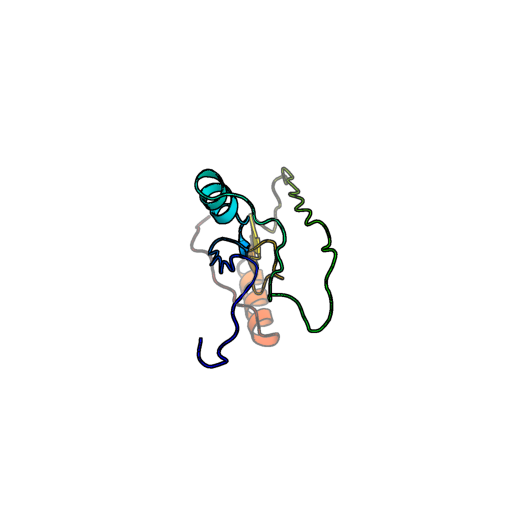 855 C CA . GLU A 1 113 ? -12.553 -9.238 23.334 1.00 90.00 113 GLU A CA 1
ATOM 856 C C . GLU A 1 113 ? -12.328 -8.261 24.487 1.00 90.00 113 GLU A C 1
ATOM 858 O O . GLU A 1 113 ? -12.266 -7.044 24.296 1.00 90.00 113 GLU A O 1
ATOM 863 N N . ALA A 1 114 ? -12.219 -8.788 25.705 1.00 85.50 114 ALA A N 1
ATOM 864 C CA . ALA A 1 114 ? -11.855 -7.978 26.856 1.00 85.50 114 ALA A CA 1
ATOM 865 C C . ALA A 1 114 ? -10.350 -7.677 26.796 1.00 85.50 114 ALA A C 1
ATOM 867 O O . ALA A 1 114 ? -9.526 -8.584 26.903 1.00 85.50 114 ALA A O 1
ATOM 868 N N . ALA A 1 115 ? -9.982 -6.406 26.640 1.00 76.94 115 ALA A N 1
ATOM 869 C CA . ALA A 1 115 ? -8.588 -5.995 26.748 1.00 76.94 115 ALA A CA 1
ATOM 870 C C . ALA A 1 115 ? -8.134 -6.163 28.210 1.00 76.94 115 ALA A C 1
ATOM 872 O O . ALA A 1 115 ? -8.716 -5.563 29.110 1.00 76.94 115 ALA A O 1
ATOM 873 N N . GLY A 1 116 ? -7.111 -6.986 28.454 1.00 60.56 116 GLY A N 1
ATOM 874 C CA . GLY A 1 116 ? -6.577 -7.318 29.784 1.00 60.56 116 GLY A CA 1
ATOM 875 C C . GLY A 1 116 ? -5.829 -6.179 30.494 1.00 60.56 116 GLY A C 1
ATOM 876 O O . GLY A 1 116 ? -4.766 -6.409 31.064 1.00 60.56 116 GLY A O 1
ATOM 877 N N . GLY A 1 117 ? -6.348 -4.953 30.440 1.00 52.56 117 GLY A N 1
ATOM 878 C CA . GLY A 1 117 ? -5.851 -3.797 31.180 1.00 52.56 117 GLY A CA 1
ATOM 879 C C . GLY A 1 117 ? -6.799 -3.477 32.328 1.00 52.56 117 GLY A C 1
ATOM 880 O O . GLY A 1 117 ? -7.861 -2.902 32.109 1.00 52.56 117 GLY A O 1
ATOM 881 N N . GLY A 1 118 ? -6.430 -3.882 33.543 1.00 41.44 118 GLY A N 1
ATOM 882 C CA . GLY A 1 118 ? -7.156 -3.521 34.754 1.00 41.44 118 GLY A CA 1
ATOM 883 C C . GLY A 1 118 ? -7.022 -2.033 35.079 1.00 41.44 118 GLY A C 1
ATOM 884 O O . GLY A 1 118 ? -5.904 -1.535 35.193 1.00 41.44 118 GLY A O 1
ATOM 885 N N . ALA A 1 119 ? -8.169 -1.368 35.215 1.00 33.56 119 ALA A N 1
ATOM 886 C CA . ALA A 1 119 ? -8.578 -0.407 36.250 1.00 33.56 119 ALA A CA 1
ATOM 887 C C . ALA A 1 119 ? -9.864 0.289 35.77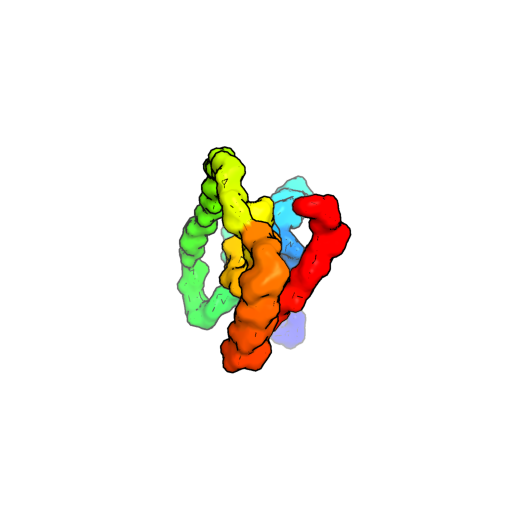8 1.00 33.56 119 ALA A C 1
ATOM 889 O O . ALA A 1 119 ? -9.829 0.941 34.709 1.00 33.56 119 ALA A O 1
#